Protein AF-A0A9P0ZCB4-F1 (afdb_monomer_lite)

Sequence (103 aa):
MYPHNWIQVRGAGADIFFRDPYVLDVNLSLEISSPSSSKYQSVEDLGPPQEAAKKALRQYLTEFMSTRLGVRRESSILSSSSRVADDGRLYYQVEVNIKSYAN

pLDDT: mean 89.81, std 7.29, range [65.0, 97.81]

Organism: Cuscuta europaea (NCBI:txid41803)

Structure (mmCIF, N/CA/C/O backbone):
data_AF-A0A9P0ZCB4-F1
#
_entry.id   AF-A0A9P0ZCB4-F1
#
loop_
_atom_site.group_PDB
_atom_site.id
_atom_site.type_symbol
_atom_site.label_atom_id
_atom_site.label_alt_id
_atom_site.label_comp_id
_atom_site.label_asym_id
_atom_site.label_entity_id
_atom_site.label_seq_id
_atom_site.pdbx_PDB_ins_code
_atom_site.Cartn_x
_atom_site.Cartn_y
_atom_site.Cartn_z
_atom_site.occupancy
_atom_site.B_iso_or_equiv
_atom_site.auth_seq_id
_atom_site.auth_comp_id
_atom_site.auth_asym_id
_atom_site.auth_atom_id
_atom_site.pdbx_PDB_model_num
ATOM 1 N N . MET A 1 1 ? 0.736 -15.120 0.760 1.00 79.12 1 MET A N 1
ATOM 2 C CA . MET A 1 1 ? 1.233 -15.808 -0.453 1.00 79.12 1 MET A CA 1
ATOM 3 C C . MET A 1 1 ? 1.972 -14.774 -1.290 1.00 79.12 1 MET A C 1
ATOM 5 O O . MET A 1 1 ? 1.478 -13.658 -1.364 1.00 79.12 1 MET A O 1
ATOM 9 N N . TYR A 1 2 ? 3.139 -15.099 -1.845 1.00 86.06 2 TYR A N 1
ATOM 10 C CA . TYR A 1 2 ? 3.887 -14.232 -2.768 1.00 86.06 2 TYR A CA 1
ATOM 11 C C . TYR A 1 2 ? 4.177 -15.008 -4.067 1.00 86.06 2 TYR A C 1
ATOM 13 O O . TYR A 1 2 ? 4.110 -16.243 -4.040 1.00 86.06 2 TYR A O 1
ATOM 21 N N . PRO A 1 3 ? 4.447 -14.338 -5.202 1.00 91.50 3 PRO A N 1
ATOM 22 C CA . PRO A 1 3 ? 4.720 -15.027 -6.464 1.00 91.50 3 PRO A CA 1
ATOM 23 C C . PRO A 1 3 ? 5.947 -15.945 -6.368 1.00 91.50 3 PRO A C 1
ATOM 25 O O . PRO A 1 3 ? 6.992 -15.545 -5.864 1.00 91.50 3 PRO A O 1
ATOM 28 N N . HIS A 1 4 ? 5.829 -17.186 -6.849 1.00 87.81 4 HIS A N 1
ATOM 29 C CA . HIS A 1 4 ? 6.827 -18.241 -6.608 1.00 87.81 4 HIS A CA 1
ATOM 30 C C . HIS A 1 4 ? 8.218 -17.935 -7.190 1.00 87.81 4 HIS A C 1
ATOM 32 O O . HIS A 1 4 ? 9.225 -18.398 -6.666 1.00 87.81 4 HIS A O 1
ATOM 38 N N . ASN A 1 5 ? 8.279 -17.153 -8.267 1.00 92.44 5 ASN A N 1
ATOM 39 C CA . ASN A 1 5 ? 9.519 -16.773 -8.939 1.00 92.44 5 ASN A CA 1
ATOM 40 C C . ASN A 1 5 ? 10.224 -15.565 -8.296 1.00 92.44 5 ASN A C 1
ATOM 42 O O . ASN A 1 5 ? 11.275 -15.157 -8.788 1.00 92.44 5 ASN A O 1
ATOM 46 N N . TRP A 1 6 ? 9.654 -14.957 -7.250 1.00 95.00 6 TRP A N 1
ATOM 47 C CA . TRP A 1 6 ? 10.245 -13.783 -6.613 1.00 95.00 6 TRP A CA 1
ATOM 48 C C . TRP A 1 6 ? 11.357 -14.158 -5.645 1.00 95.00 6 TRP A C 1
ATOM 50 O O . TRP A 1 6 ? 11.281 -15.145 -4.914 1.00 95.00 6 TRP A O 1
ATOM 60 N N . ILE A 1 7 ? 12.389 -13.318 -5.616 1.00 93.75 7 ILE A N 1
ATOM 61 C CA . ILE A 1 7 ? 13.546 -13.496 -4.743 1.00 93.75 7 ILE A CA 1
ATOM 62 C C . ILE A 1 7 ? 13.391 -12.649 -3.483 1.00 93.75 7 ILE A C 1
ATOM 64 O O . ILE A 1 7 ? 13.009 -11.480 -3.556 1.00 93.75 7 ILE A O 1
ATOM 68 N N . GLN A 1 8 ? 13.719 -13.225 -2.325 1.00 93.62 8 GLN A N 1
ATOM 69 C CA . GLN A 1 8 ? 13.830 -12.459 -1.087 1.00 93.62 8 GLN A CA 1
ATOM 70 C C . GLN A 1 8 ? 15.159 -11.699 -1.083 1.00 93.62 8 GLN A C 1
ATOM 72 O O . GLN A 1 8 ? 16.223 -12.312 -1.192 1.00 93.62 8 GLN A O 1
ATOM 77 N N . VAL A 1 9 ? 15.117 -10.379 -0.922 1.00 91.56 9 VAL A N 1
ATOM 78 C CA . VAL A 1 9 ? 16.329 -9.555 -0.803 1.00 91.56 9 VAL A CA 1
ATOM 79 C C . VAL A 1 9 ? 16.557 -9.223 0.666 1.00 91.56 9 VAL A C 1
ATOM 81 O O . VAL A 1 9 ? 15.641 -8.808 1.369 1.00 91.56 9 VAL A O 1
ATOM 84 N N . ARG A 1 10 ? 17.793 -9.400 1.139 1.00 88.62 10 ARG A N 1
ATOM 85 C CA . ARG A 1 10 ? 18.210 -9.012 2.494 1.00 88.62 10 ARG A CA 1
ATOM 86 C C . ARG A 1 10 ? 18.929 -7.663 2.454 1.00 88.62 10 ARG A C 1
ATOM 88 O O . ARG A 1 10 ? 19.633 -7.379 1.491 1.00 88.62 10 ARG A O 1
ATOM 95 N N . GLY A 1 11 ? 18.772 -6.857 3.506 1.00 81.44 11 GLY A N 1
ATOM 96 C CA . GLY A 1 11 ? 19.440 -5.552 3.635 1.00 81.44 11 GLY A CA 1
ATOM 97 C C . GLY A 1 11 ? 18.720 -4.376 2.964 1.00 81.44 11 GLY A C 1
ATOM 98 O O . GLY A 1 11 ? 19.318 -3.318 2.815 1.00 81.44 11 GLY A O 1
ATOM 99 N N . ALA A 1 12 ? 17.451 -4.538 2.572 1.00 75.00 12 ALA A N 1
ATOM 100 C CA . ALA A 1 12 ? 16.651 -3.498 1.916 1.00 75.00 12 ALA A CA 1
ATOM 101 C C . ALA A 1 12 ? 15.982 -2.498 2.888 1.00 75.00 12 ALA A C 1
ATOM 103 O O . ALA A 1 12 ? 15.176 -1.683 2.459 1.00 75.00 12 ALA A O 1
ATOM 104 N N . GLY A 1 13 ? 16.278 -2.568 4.190 1.00 78.62 13 GLY A N 1
ATOM 105 C CA . GLY A 1 13 ? 15.673 -1.709 5.217 1.00 78.62 13 GLY A CA 1
ATOM 106 C C . GLY A 1 13 ? 14.299 -2.171 5.715 1.00 78.62 13 GLY A C 1
ATOM 107 O O . GLY A 1 13 ? 13.996 -1.916 6.872 1.00 78.62 13 GLY A O 1
ATOM 108 N N . ALA A 1 14 ? 13.542 -2.908 4.896 1.00 85.19 14 ALA A N 1
ATOM 109 C CA . ALA A 1 14 ? 12.282 -3.547 5.281 1.00 85.19 14 ALA A CA 1
ATOM 110 C C . ALA A 1 14 ? 12.493 -4.839 6.088 1.00 85.19 14 ALA A C 1
ATOM 112 O O . ALA A 1 14 ? 13.472 -5.563 5.857 1.00 85.19 14 ALA A O 1
ATOM 113 N N . ASP A 1 15 ? 11.531 -5.195 6.945 1.00 89.75 15 ASP A N 1
ATOM 114 C CA . ASP A 1 15 ? 11.533 -6.479 7.666 1.00 89.75 15 ASP A CA 1
ATOM 115 C C . ASP A 1 15 ? 11.457 -7.673 6.703 1.00 89.75 15 ASP A C 1
ATOM 117 O O . ASP A 1 15 ? 12.163 -8.674 6.867 1.00 89.75 15 ASP A O 1
ATOM 121 N N . ILE A 1 16 ? 10.621 -7.568 5.663 1.00 92.88 16 ILE A N 1
ATOM 122 C CA . ILE A 1 16 ? 10.552 -8.543 4.569 1.00 92.88 16 ILE A CA 1
ATOM 123 C C . ILE A 1 16 ? 10.473 -7.804 3.236 1.00 92.88 16 ILE A C 1
ATOM 125 O O . ILE A 1 16 ? 9.623 -6.941 3.050 1.00 92.88 16 ILE A O 1
ATOM 129 N N . PHE A 1 17 ? 11.316 -8.193 2.279 1.00 94.31 17 PHE A N 1
ATOM 130 C CA . PHE A 1 17 ? 11.303 -7.641 0.928 1.00 94.31 17 PHE A CA 1
ATOM 131 C C . PHE A 1 17 ? 11.462 -8.744 -0.121 1.00 94.31 17 PHE A C 1
ATOM 133 O O . PHE A 1 17 ? 12.440 -9.500 -0.104 1.00 94.31 17 PHE A O 1
ATOM 140 N N . PHE A 1 18 ? 10.520 -8.807 -1.057 1.00 95.06 18 PHE A N 1
ATOM 141 C CA . PHE A 1 18 ? 10.569 -9.658 -2.240 1.00 95.06 18 PHE A CA 1
ATOM 142 C C . PHE A 1 18 ? 10.489 -8.809 -3.504 1.00 95.06 18 PHE A C 1
ATOM 144 O O . PHE A 1 18 ? 9.795 -7.796 -3.526 1.00 95.06 18 PHE A O 1
ATOM 151 N N . ARG A 1 19 ? 11.146 -9.240 -4.580 1.00 94.94 19 ARG A N 1
ATOM 152 C CA . ARG A 1 19 ? 11.015 -8.595 -5.892 1.00 94.94 19 ARG A CA 1
ATOM 153 C C . ARG A 1 19 ? 11.052 -9.589 -7.034 1.00 94.94 19 ARG A C 1
ATOM 155 O O . ARG A 1 19 ? 11.632 -10.673 -6.904 1.00 94.94 19 ARG A O 1
ATOM 162 N N . ASP A 1 20 ? 10.489 -9.175 -8.158 1.00 95.94 20 ASP A N 1
ATOM 163 C CA . ASP A 1 20 ? 10.656 -9.880 -9.416 1.00 95.94 20 ASP A CA 1
ATOM 164 C C . ASP A 1 20 ? 12.140 -9.849 -9.856 1.00 95.94 20 ASP A C 1
ATOM 166 O O . ASP A 1 20 ? 12.807 -8.816 -9.718 1.00 95.94 20 ASP A O 1
ATOM 170 N N . PRO A 1 21 ? 12.703 -10.971 -10.344 1.00 94.31 21 PRO A N 1
ATOM 171 C CA . PRO A 1 21 ? 14.104 -11.023 -10.759 1.00 94.31 21 PRO A CA 1
ATOM 172 C C . PRO A 1 21 ? 14.387 -10.285 -12.078 1.00 94.31 21 PRO A C 1
ATOM 174 O O . PRO A 1 21 ? 15.550 -9.989 -12.351 1.00 94.31 21 PRO A O 1
ATOM 177 N N . TYR A 1 22 ? 13.364 -9.985 -12.884 1.00 94.50 22 TYR A N 1
ATOM 178 C CA . TYR A 1 22 ? 13.496 -9.329 -14.186 1.00 94.50 22 TYR A CA 1
ATOM 179 C C . TYR A 1 22 ? 12.997 -7.882 -14.166 1.00 94.50 22 TYR A C 1
ATOM 181 O O . TYR A 1 22 ? 13.643 -7.010 -14.747 1.00 94.50 22 TYR A O 1
ATOM 189 N N . VAL A 1 23 ? 11.879 -7.605 -13.490 1.00 94.62 23 VAL A N 1
ATOM 190 C CA . VAL A 1 23 ? 11.295 -6.256 -13.397 1.00 94.62 23 VAL A CA 1
ATOM 191 C C . VAL A 1 23 ? 11.463 -5.712 -11.981 1.00 94.62 23 VAL A C 1
ATOM 193 O O . VAL A 1 23 ? 10.604 -5.890 -11.126 1.00 94.62 23 VAL A O 1
ATOM 196 N N . LEU A 1 24 ? 12.578 -5.022 -11.730 1.00 87.75 24 LEU A N 1
ATOM 197 C CA . LEU A 1 24 ? 12.976 -4.602 -10.376 1.00 87.75 24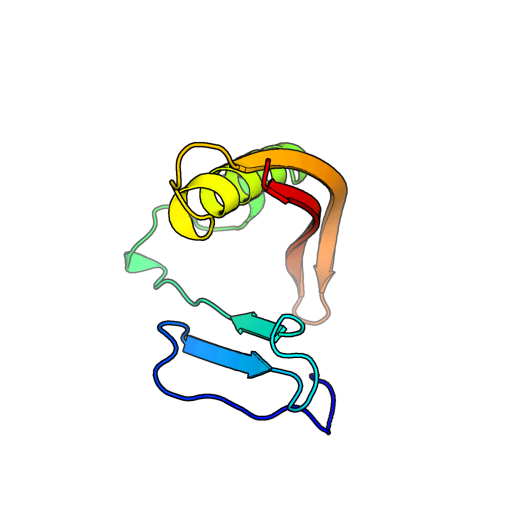 LEU A CA 1
ATOM 198 C C . LEU A 1 24 ? 11.974 -3.665 -9.677 1.00 87.75 24 LEU A C 1
ATOM 200 O O . LEU A 1 24 ? 11.904 -3.658 -8.447 1.00 87.75 24 LEU A O 1
ATOM 204 N N . ASP A 1 25 ? 11.190 -2.909 -10.449 1.00 88.81 25 ASP A N 1
ATOM 205 C CA . ASP A 1 25 ? 10.147 -2.013 -9.933 1.00 88.81 25 ASP A CA 1
ATOM 206 C C . ASP A 1 25 ? 8.902 -2.768 -9.437 1.00 88.81 25 ASP A C 1
ATOM 208 O O . ASP A 1 25 ? 8.066 -2.197 -8.740 1.00 88.81 25 ASP A O 1
ATOM 212 N N . VAL A 1 26 ? 8.781 -4.059 -9.758 1.00 94.31 26 VAL A N 1
ATOM 213 C CA . VAL A 1 26 ? 7.717 -4.932 -9.262 1.00 94.31 26 VAL A CA 1
ATOM 214 C C . VAL A 1 26 ? 8.232 -5.671 -8.028 1.00 94.31 26 VAL A C 1
ATOM 216 O O . VAL A 1 26 ? 9.066 -6.577 -8.105 1.00 94.31 26 VAL A O 1
ATOM 219 N N . ASN A 1 27 ? 7.742 -5.259 -6.864 1.00 93.81 27 ASN A N 1
ATOM 220 C CA . ASN A 1 27 ? 8.193 -5.761 -5.574 1.00 93.81 27 ASN A CA 1
ATOM 221 C C . ASN A 1 27 ? 7.074 -5.752 -4.522 1.00 93.81 27 ASN A C 1
ATOM 223 O O . ASN A 1 27 ? 5.964 -5.279 -4.766 1.00 93.81 27 ASN A O 1
ATOM 227 N N . LEU A 1 28 ? 7.371 -6.342 -3.366 1.00 93.75 28 LEU A N 1
ATOM 228 C CA . LEU A 1 28 ? 6.524 -6.378 -2.181 1.00 93.75 28 LEU A CA 1
ATOM 229 C C . LEU A 1 28 ? 7.413 -6.212 -0.953 1.00 93.75 28 LEU A C 1
ATOM 231 O O . LEU A 1 28 ? 8.325 -7.011 -0.728 1.00 93.75 28 LEU A O 1
ATOM 235 N N . SER A 1 29 ? 7.102 -5.206 -0.144 1.00 91.50 29 SER A N 1
ATOM 236 C CA . SER A 1 29 ? 7.699 -4.987 1.167 1.00 91.50 29 SER A CA 1
ATOM 237 C C . SER A 1 29 ? 6.669 -5.195 2.278 1.00 91.50 29 SER A C 1
ATOM 239 O O . SER A 1 29 ? 5.472 -4.955 2.102 1.00 91.50 29 SER A O 1
ATOM 241 N N . LEU A 1 30 ? 7.142 -5.659 3.431 1.00 92.12 30 LEU A N 1
ATOM 242 C CA . LEU A 1 30 ? 6.416 -5.663 4.693 1.00 92.12 30 LEU A CA 1
ATOM 243 C C . LEU A 1 30 ? 7.255 -4.912 5.721 1.00 92.12 30 LEU A C 1
ATOM 245 O O . LEU A 1 30 ? 8.411 -5.267 5.945 1.00 92.12 30 LEU A O 1
ATOM 249 N N . GLU A 1 31 ? 6.624 -3.928 6.351 1.00 89.25 31 GLU A N 1
ATOM 250 C CA . GLU A 1 31 ? 7.179 -3.139 7.447 1.00 89.25 31 GLU A CA 1
ATOM 251 C C . GLU A 1 31 ? 6.405 -3.458 8.729 1.00 89.25 31 GLU A C 1
ATOM 253 O O . GLU A 1 31 ? 5.168 -3.437 8.741 1.00 89.25 31 GLU A O 1
ATOM 258 N N . ILE A 1 32 ? 7.119 -3.759 9.809 1.00 89.12 32 ILE A N 1
ATOM 259 C CA . ILE A 1 32 ? 6.570 -4.146 11.105 1.00 89.12 32 ILE A CA 1
ATOM 260 C C . ILE A 1 32 ? 7.077 -3.163 12.157 1.00 89.12 32 ILE A C 1
ATOM 262 O O . ILE A 1 32 ? 8.207 -3.219 12.631 1.00 89.12 32 ILE A O 1
ATOM 266 N N . SER A 1 33 ? 6.195 -2.274 12.603 1.00 83.94 33 SER A N 1
ATOM 267 C CA . SER A 1 33 ? 6.477 -1.418 13.754 1.00 83.94 33 SER A CA 1
ATOM 268 C C . SER A 1 33 ? 6.089 -2.110 15.060 1.00 83.94 33 SER A C 1
ATOM 270 O O . SER A 1 33 ? 5.009 -2.698 15.160 1.00 83.94 33 SER A O 1
ATOM 272 N N . SER A 1 34 ? 6.913 -1.966 16.100 1.00 83.12 34 SER A N 1
ATOM 273 C CA . SER A 1 34 ? 6.546 -2.427 17.442 1.00 83.12 34 SER A CA 1
ATOM 274 C C . SER A 1 34 ? 5.307 -1.676 17.956 1.00 83.12 34 SER A C 1
ATOM 276 O O . SER A 1 34 ? 5.276 -0.445 17.867 1.00 83.12 34 SER A O 1
ATOM 278 N N . PRO A 1 35 ? 4.336 -2.344 18.603 1.00 74.94 35 PRO A N 1
ATOM 279 C CA . PRO A 1 35 ? 3.240 -1.662 19.290 1.00 74.94 35 PRO A CA 1
ATOM 280 C C . PRO A 1 35 ? 3.727 -0.620 20.306 1.00 74.94 35 PRO A C 1
ATOM 282 O O . PRO A 1 35 ? 3.122 0.435 20.432 1.00 74.94 35 PRO A O 1
ATOM 285 N N . SER A 1 36 ? 4.871 -0.856 20.963 1.00 77.44 36 SER A N 1
ATOM 286 C CA . SER A 1 36 ? 5.473 0.103 21.904 1.00 77.44 36 SER A CA 1
ATOM 287 C C . SER A 1 36 ? 6.036 1.367 21.245 1.00 77.44 36 SER A C 1
ATOM 289 O O . SER A 1 36 ? 6.337 2.335 21.940 1.00 77.44 36 SER A O 1
ATOM 291 N N . SER A 1 37 ? 6.184 1.369 19.917 1.00 76.12 37 SER A N 1
ATOM 292 C CA . SER A 1 37 ? 6.654 2.518 19.134 1.00 76.12 37 SER A CA 1
ATOM 293 C C . SER A 1 37 ? 5.517 3.395 18.600 1.00 76.12 37 SER A C 1
ATOM 295 O O . SER A 1 37 ? 5.776 4.434 17.997 1.00 76.12 37 SER A O 1
ATOM 297 N N . SER A 1 38 ? 4.258 3.017 18.846 1.00 78.50 38 SER A N 1
ATOM 298 C CA . SER A 1 38 ? 3.085 3.783 18.427 1.00 78.50 38 SER A CA 1
ATOM 299 C C . SER A 1 38 ? 2.081 3.946 19.572 1.00 78.50 38 SER A C 1
ATOM 301 O O . SER A 1 38 ? 2.151 3.262 20.588 1.00 7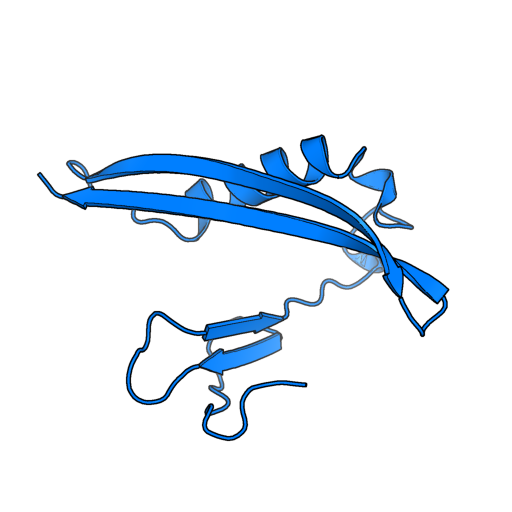8.50 38 SER A O 1
ATOM 303 N N . LYS A 1 39 ? 1.135 4.875 19.414 1.00 83.88 39 LYS A N 1
ATOM 304 C CA . LYS A 1 39 ? -0.008 5.031 20.332 1.00 83.88 39 LYS A CA 1
ATOM 305 C C . LYS A 1 39 ? -1.277 4.350 19.807 1.00 83.88 39 LYS A C 1
ATOM 307 O O . LYS A 1 39 ? -2.333 4.513 20.408 1.00 83.88 39 LYS A O 1
ATOM 312 N N . TYR A 1 40 ? -1.174 3.645 18.681 1.00 88.31 40 TYR A N 1
ATOM 313 C CA . TYR A 1 40 ? -2.305 3.036 17.994 1.00 88.31 40 TYR A CA 1
ATOM 314 C C . TYR A 1 40 ? -2.586 1.644 18.566 1.00 88.31 40 TYR A C 1
ATOM 316 O O . TYR A 1 40 ? -1.670 0.848 18.774 1.00 88.31 40 TYR A O 1
ATOM 324 N N . GLN A 1 41 ? -3.856 1.363 18.827 1.00 88.00 41 GLN A N 1
ATOM 325 C CA . GLN A 1 41 ? -4.372 0.075 19.282 1.00 88.00 41 GLN A CA 1
ATOM 326 C C . GLN A 1 41 ? -4.988 -0.719 18.128 1.00 88.00 41 GLN A C 1
ATOM 328 O O . GLN A 1 41 ? -4.919 -1.949 18.125 1.00 88.00 41 GLN A O 1
ATOM 333 N N . SER A 1 42 ? -5.559 -0.036 17.134 1.00 90.50 42 SER A N 1
ATOM 334 C CA . SER A 1 42 ? -6.090 -0.658 15.922 1.00 90.50 42 SER A CA 1
ATOM 335 C C . SER A 1 42 ? -5.839 0.206 14.684 1.00 90.50 42 SER A C 1
ATOM 337 O O . SER A 1 42 ? -5.416 1.359 14.765 1.00 90.50 42 SER A O 1
ATOM 339 N N . VAL A 1 43 ? -6.109 -0.357 13.502 1.00 92.81 43 VAL A N 1
ATOM 340 C CA . VAL A 1 43 ? -6.025 0.389 12.236 1.00 92.81 43 VAL A CA 1
ATOM 341 C C . VAL A 1 43 ? -7.045 1.536 12.170 1.00 92.81 43 VAL A C 1
ATOM 343 O O . VAL A 1 43 ? -6.846 2.499 11.433 1.00 92.81 43 VAL A O 1
ATOM 346 N N . GLU A 1 44 ? -8.113 1.471 12.968 1.00 94.31 44 GLU A N 1
ATOM 347 C CA . GLU A 1 44 ? -9.170 2.487 13.008 1.00 94.31 44 GLU A CA 1
ATOM 348 C C . GLU A 1 44 ? -8.682 3.799 13.621 1.00 94.31 44 GLU A C 1
ATOM 350 O O . GLU A 1 44 ? -9.181 4.866 13.261 1.00 94.31 44 GLU A O 1
ATOM 355 N N . ASP A 1 45 ? -7.638 3.752 14.454 1.00 93.19 45 ASP A N 1
ATOM 356 C CA . ASP A 1 45 ? -7.015 4.951 15.022 1.00 93.19 45 ASP A CA 1
ATOM 357 C C . ASP A 1 45 ? -6.348 5.835 13.951 1.00 93.19 45 ASP A C 1
ATOM 359 O O . ASP A 1 45 ? -6.050 7.010 14.184 1.00 93.19 45 ASP A O 1
ATOM 363 N N . LEU A 1 46 ? -6.140 5.306 12.739 1.00 92.56 46 LEU A N 1
ATOM 364 C CA . LEU A 1 46 ? -5.673 6.082 11.588 1.00 92.56 46 LEU A CA 1
ATOM 365 C C . LEU A 1 46 ? -6.780 6.964 10.979 1.00 92.56 46 LEU A C 1
ATOM 367 O O . LEU A 1 46 ? -6.471 7.857 10.173 1.00 92.56 46 LEU A O 1
ATOM 371 N N . GLY A 1 47 ? -8.034 6.764 11.398 1.00 95.62 47 GLY A N 1
ATOM 372 C CA . GLY A 1 47 ? -9.253 7.323 10.816 1.00 95.62 47 GLY A CA 1
ATOM 373 C C . GLY A 1 47 ? -9.890 6.367 9.799 1.00 95.62 47 GLY A C 1
ATOM 374 O O . GLY A 1 47 ? -9.489 5.211 9.710 1.00 95.62 47 GLY A O 1
ATOM 375 N N . PRO A 1 48 ? -10.875 6.818 9.003 1.00 96.69 48 PRO A N 1
ATOM 376 C CA . PRO A 1 48 ? -11.436 6.025 7.908 1.00 96.69 48 PRO A CA 1
ATOM 377 C C . PRO A 1 48 ? -10.377 5.642 6.853 1.00 96.69 48 PRO A C 1
ATOM 379 O O . PRO A 1 48 ? -9.398 6.383 6.688 1.00 96.69 48 PRO A O 1
ATOM 382 N N . PRO A 1 49 ? -10.581 4.562 6.069 1.00 97.06 49 PRO A N 1
ATOM 383 C CA . PRO A 1 49 ? -9.636 4.115 5.039 1.00 97.06 49 PRO A CA 1
ATOM 384 C C . PRO A 1 49 ? -9.188 5.221 4.077 1.00 97.06 49 PRO A C 1
ATOM 386 O O . PRO A 1 49 ? -8.021 5.278 3.702 1.00 97.06 49 PRO A O 1
ATOM 389 N N . GLN A 1 50 ? -10.088 6.138 3.718 1.00 96.69 50 GLN A N 1
ATOM 390 C CA . GLN A 1 50 ? -9.813 7.267 2.826 1.00 96.69 50 GLN A CA 1
ATOM 391 C C . GLN A 1 50 ? -8.787 8.241 3.422 1.00 96.69 50 GLN A C 1
ATOM 393 O O . GLN A 1 50 ? -7.910 8.733 2.713 1.00 96.69 50 GLN A O 1
ATOM 398 N N . GLU A 1 51 ? -8.872 8.524 4.723 1.00 96.50 51 GLU A N 1
ATOM 399 C CA . GLU A 1 51 ? -7.936 9.428 5.400 1.00 96.50 51 GLU A CA 1
ATOM 400 C C . GLU A 1 51 ? -6.593 8.744 5.660 1.00 96.50 51 GLU A C 1
ATOM 402 O O . GLU A 1 51 ? -5.538 9.349 5.447 1.00 96.50 51 GLU A O 1
ATOM 407 N N . ALA A 1 52 ? -6.614 7.463 6.035 1.00 95.56 52 ALA A N 1
ATOM 408 C CA . ALA A 1 52 ? -5.406 6.650 6.144 1.00 95.56 52 ALA A CA 1
ATOM 409 C C . ALA A 1 52 ? -4.664 6.565 4.795 1.00 95.56 52 ALA A C 1
ATOM 411 O O . ALA A 1 52 ? -3.453 6.776 4.746 1.00 95.56 52 ALA A O 1
ATOM 412 N N . ALA A 1 53 ? -5.392 6.368 3.691 1.00 96.56 53 ALA A N 1
ATOM 413 C CA . ALA A 1 53 ? -4.846 6.344 2.335 1.00 96.56 53 ALA A CA 1
ATOM 414 C C . ALA A 1 53 ? -4.151 7.657 1.951 1.00 96.56 53 ALA A C 1
ATOM 416 O O . ALA A 1 53 ? -3.042 7.636 1.418 1.00 96.56 53 ALA A O 1
ATOM 417 N N . LYS A 1 54 ? -4.761 8.812 2.255 1.00 96.44 54 LYS A N 1
ATOM 418 C CA . LYS A 1 54 ? -4.151 10.131 2.0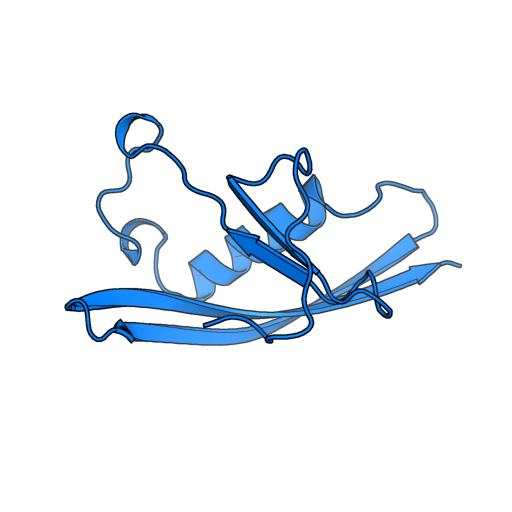02 1.00 96.44 54 LYS A CA 1
ATOM 419 C C . LYS A 1 54 ? -2.848 10.313 2.777 1.00 96.44 54 LYS A C 1
ATOM 421 O O . LYS A 1 54 ? -1.875 10.820 2.219 1.00 96.44 54 LYS A O 1
ATOM 426 N N . LYS A 1 55 ? -2.820 9.900 4.049 1.00 93.81 55 LYS A N 1
ATOM 427 C CA . LYS A 1 55 ? -1.613 9.955 4.889 1.00 93.81 55 LYS A CA 1
ATOM 428 C C . LYS A 1 55 ? -0.513 9.050 4.329 1.00 93.81 55 LYS A C 1
ATOM 430 O O . LYS A 1 55 ? 0.601 9.529 4.132 1.00 93.81 55 LYS A O 1
ATOM 435 N N . ALA A 1 56 ? -0.844 7.801 4.002 1.00 91.31 56 ALA A N 1
ATOM 436 C CA . ALA A 1 56 ? 0.091 6.835 3.427 1.00 91.31 56 ALA A CA 1
ATOM 437 C C . ALA A 1 56 ? 0.664 7.320 2.087 1.00 91.31 56 ALA A C 1
ATOM 439 O O . ALA A 1 56 ? 1.877 7.307 1.892 1.00 91.31 56 ALA A O 1
ATOM 440 N N . LEU A 1 57 ? -0.181 7.840 1.190 1.00 93.81 57 LEU A N 1
ATOM 441 C CA . LEU A 1 57 ? 0.267 8.397 -0.086 1.00 93.81 57 LEU A CA 1
ATOM 442 C C . LEU A 1 57 ? 1.210 9.591 0.116 1.00 93.81 57 LEU A C 1
ATOM 444 O O . LEU A 1 57 ? 2.243 9.687 -0.543 1.00 93.81 57 LEU A O 1
ATOM 448 N N . ARG A 1 58 ? 0.886 10.497 1.045 1.00 91.75 58 ARG A N 1
ATOM 449 C CA . ARG A 1 58 ? 1.739 11.651 1.356 1.00 91.75 58 ARG A CA 1
ATOM 450 C C . ARG A 1 58 ? 3.104 11.224 1.893 1.00 91.75 58 ARG A C 1
ATOM 452 O O . ARG A 1 58 ? 4.112 11.792 1.474 1.00 91.75 58 ARG A O 1
ATOM 459 N N . GLN A 1 59 ? 3.131 10.246 2.796 1.00 88.38 59 GLN A N 1
ATOM 460 C CA . GLN A 1 59 ? 4.373 9.675 3.309 1.00 88.38 59 GLN A CA 1
ATOM 461 C C . GLN A 1 59 ? 5.183 9.049 2.173 1.00 88.38 59 GLN A C 1
ATOM 463 O O . GLN A 1 59 ? 6.351 9.390 2.005 1.00 88.38 59 GLN A O 1
ATOM 468 N N . TYR A 1 60 ? 4.538 8.247 1.320 1.00 87.69 60 TYR A N 1
ATOM 469 C CA . TYR A 1 60 ? 5.200 7.609 0.187 1.00 87.69 60 TYR A CA 1
ATOM 470 C C . TYR A 1 60 ? 5.894 8.629 -0.729 1.00 87.69 60 TYR A C 1
ATOM 472 O O . TYR A 1 60 ? 7.071 8.497 -1.062 1.00 87.69 60 TYR A O 1
ATOM 480 N N . LEU A 1 61 ? 5.174 9.697 -1.087 1.00 86.31 61 LEU A N 1
ATOM 481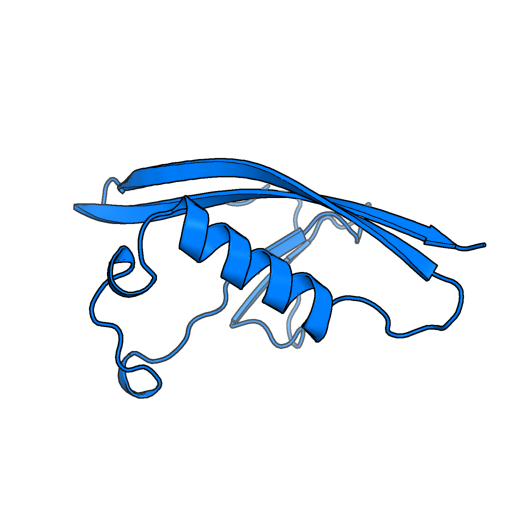 C CA . LEU A 1 61 ? 5.695 10.781 -1.921 1.00 86.31 61 LEU A CA 1
ATOM 482 C C . LEU A 1 61 ? 6.826 11.581 -1.258 1.00 86.31 61 LEU A C 1
ATOM 484 O O . LEU A 1 61 ? 7.588 12.229 -1.971 1.00 86.31 61 LEU A O 1
ATOM 488 N N . THR A 1 62 ? 6.922 11.565 0.072 1.00 84.12 62 THR A N 1
ATOM 489 C CA . THR A 1 62 ? 7.947 12.298 0.830 1.00 84.12 62 THR A CA 1
ATOM 490 C C . THR A 1 62 ? 9.206 11.459 1.043 1.00 84.12 62 THR A C 1
ATOM 492 O O . THR A 1 62 ? 10.308 11.979 0.911 1.00 84.12 62 THR A O 1
ATOM 495 N N . GLU A 1 63 ? 9.051 10.174 1.366 1.00 80.25 63 GLU A N 1
ATOM 496 C CA . GLU A 1 63 ? 10.153 9.314 1.819 1.00 80.25 63 GLU A CA 1
ATOM 497 C C . GLU A 1 63 ? 10.797 8.510 0.687 1.00 80.25 63 GLU A C 1
ATOM 499 O O . GLU A 1 63 ? 12.012 8.325 0.680 1.00 80.25 63 GLU A O 1
ATOM 504 N N . PHE A 1 64 ? 10.013 8.062 -0.295 1.00 73.19 64 PHE A N 1
ATOM 505 C CA . PHE A 1 64 ? 10.490 7.101 -1.298 1.00 73.19 64 PHE A CA 1
ATOM 506 C C . PHE A 1 64 ? 10.687 7.711 -2.687 1.00 73.19 64 PHE A C 1
ATOM 508 O O . PHE A 1 64 ? 11.214 7.059 -3.588 1.00 73.19 64 PHE A O 1
ATOM 515 N N . MET A 1 65 ? 10.295 8.971 -2.885 1.00 76.25 65 MET A N 1
ATOM 516 C CA . MET A 1 65 ? 10.375 9.630 -4.186 1.00 76.25 65 MET A CA 1
ATOM 517 C C . MET A 1 65 ? 11.519 10.644 -4.244 1.00 76.25 65 MET A C 1
ATOM 519 O O . MET A 1 65 ? 11.733 11.441 -3.338 1.00 76.25 65 MET A O 1
ATOM 523 N N . SER A 1 66 ? 12.243 1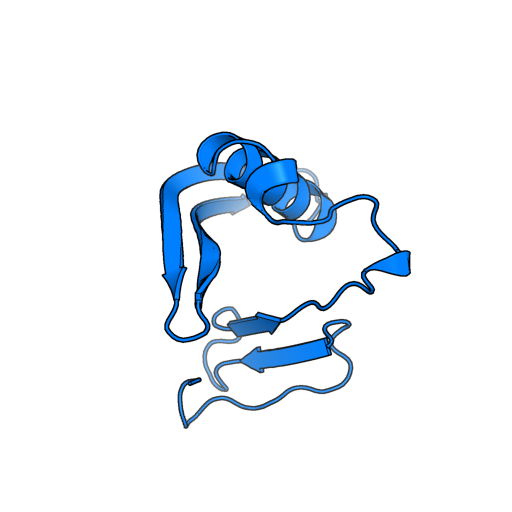0.648 -5.366 1.00 69.12 66 SER A N 1
ATOM 524 C CA . SER A 1 66 ? 13.391 11.539 -5.579 1.00 69.12 66 SER A CA 1
ATOM 525 C C . SER A 1 66 ? 13.042 13.030 -5.426 1.00 69.12 66 SER A C 1
ATOM 527 O O . SER A 1 66 ? 12.137 13.543 -6.079 1.00 69.12 66 SER A O 1
ATOM 529 N N . THR A 1 67 ? 13.840 13.780 -4.673 1.00 73.38 67 THR A N 1
ATOM 530 C CA . THR A 1 67 ? 13.721 15.246 -4.550 1.00 73.38 67 THR A CA 1
ATOM 531 C C . THR A 1 67 ? 14.357 16.012 -5.719 1.00 73.38 67 THR A C 1
ATOM 533 O O . THR A 1 67 ? 14.478 17.236 -5.670 1.00 73.38 67 THR A O 1
ATOM 536 N N . ARG A 1 68 ? 14.774 15.314 -6.787 1.00 78.50 68 ARG A N 1
ATOM 537 C CA . ARG A 1 68 ? 15.457 15.912 -7.941 1.00 78.50 68 ARG A CA 1
ATOM 538 C C . ARG A 1 68 ? 14.594 16.992 -8.606 1.00 78.50 68 ARG A C 1
ATOM 540 O O . ARG A 1 68 ? 13.467 16.730 -9.029 1.00 78.50 68 ARG A O 1
ATOM 547 N N . LEU A 1 69 ? 15.170 18.188 -8.747 1.00 78.19 69 LEU A N 1
ATOM 548 C CA . LEU A 1 69 ? 14.590 19.302 -9.501 1.00 78.19 69 LEU A CA 1
ATOM 549 C C . LEU A 1 69 ? 14.309 18.880 -10.954 1.00 78.19 69 LEU A C 1
ATOM 551 O O . LEU A 1 69 ? 15.152 18.250 -11.589 1.00 78.19 69 LEU A O 1
ATOM 555 N N . GLY A 1 70 ? 13.126 19.231 -11.466 1.00 81.19 70 GLY A N 1
ATOM 556 C CA . GLY A 1 70 ? 12.693 18.913 -12.834 1.00 81.19 70 GLY A CA 1
ATOM 557 C C . GLY A 1 70 ? 11.838 17.648 -12.982 1.00 81.19 70 GLY A C 1
ATOM 558 O O . GLY A 1 70 ? 11.396 17.357 -14.089 1.00 81.19 70 GLY A O 1
ATOM 559 N N . VAL A 1 71 ? 11.558 16.915 -11.896 1.00 85.00 71 VAL A N 1
ATOM 560 C CA . VAL A 1 71 ? 10.637 15.765 -11.932 1.00 85.00 71 VAL A CA 1
ATOM 561 C C . VAL A 1 71 ? 9.234 16.183 -11.486 1.00 85.00 71 VAL A C 1
ATOM 563 O O . VAL A 1 71 ? 9.016 16.499 -10.314 1.00 85.00 71 VAL A O 1
ATOM 566 N N . ARG A 1 72 ? 8.263 16.150 -12.407 1.00 85.94 72 ARG A N 1
ATOM 567 C CA . ARG A 1 72 ? 6.835 16.366 -12.114 1.00 85.94 72 ARG A CA 1
ATOM 568 C C . ARG A 1 72 ? 6.188 15.051 -11.691 1.00 85.94 72 ARG A C 1
ATOM 570 O O . ARG A 1 72 ? 6.477 14.008 -12.274 1.00 85.94 72 ARG A O 1
ATOM 577 N N . ARG A 1 73 ? 5.291 15.093 -10.702 1.00 85.50 73 ARG A N 1
ATOM 578 C CA . ARG A 1 73 ? 4.589 13.906 -10.196 1.00 85.50 73 ARG A CA 1
ATOM 579 C C . ARG A 1 73 ? 3.092 14.110 -10.157 1.00 85.50 73 ARG A C 1
ATOM 581 O O . ARG A 1 73 ? 2.616 15.173 -9.772 1.00 85.50 73 ARG A O 1
ATOM 588 N N . GLU A 1 74 ? 2.379 13.062 -10.524 1.00 91.00 74 GLU A N 1
ATOM 589 C CA . GLU A 1 74 ? 0.933 12.963 -10.399 1.00 91.00 74 GLU A CA 1
ATO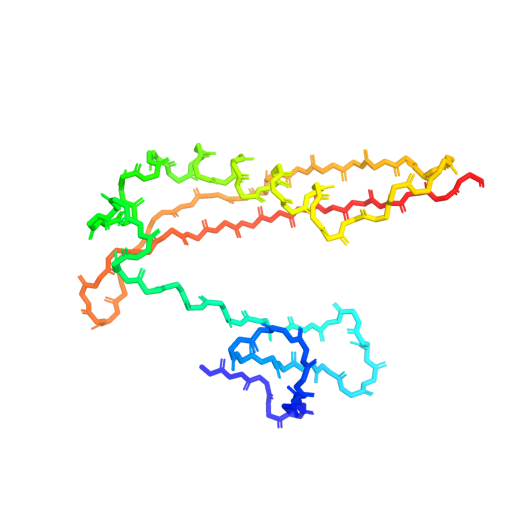M 590 C C . GLU A 1 74 ? 0.631 11.724 -9.563 1.00 91.00 74 GLU A C 1
ATOM 592 O O . GLU A 1 74 ? 1.232 10.671 -9.773 1.00 91.00 74 GLU A O 1
ATOM 597 N N . SER A 1 75 ? -0.279 11.848 -8.603 1.00 92.38 75 SER A N 1
ATOM 598 C CA . SER A 1 75 ? -0.681 10.730 -7.757 1.00 92.38 75 SER A CA 1
ATOM 599 C C . SER A 1 75 ? -2.177 10.746 -7.502 1.00 92.38 75 SER A C 1
ATOM 601 O O . SER A 1 75 ? -2.739 11.809 -7.235 1.00 92.38 75 SER A O 1
ATOM 603 N N . SER A 1 76 ? -2.802 9.576 -7.510 1.00 95.12 76 SER A N 1
ATOM 604 C CA . SER A 1 76 ? -4.214 9.403 -7.182 1.00 95.12 76 SER A CA 1
ATOM 605 C C . SER A 1 76 ? -4.434 8.155 -6.334 1.00 95.12 76 SER A C 1
ATOM 607 O O . SER A 1 76 ? -3.745 7.149 -6.486 1.00 95.12 76 SER A O 1
ATOM 609 N N . ILE A 1 77 ? -5.413 8.223 -5.435 1.00 97.06 77 ILE A N 1
ATOM 610 C CA . ILE A 1 77 ? -5.950 7.044 -4.751 1.00 97.06 77 ILE A CA 1
ATOM 611 C C . ILE A 1 77 ? -7.004 6.451 -5.685 1.00 97.06 77 ILE A C 1
ATOM 613 O O . ILE A 1 77 ? -7.950 7.148 -6.051 1.00 97.06 77 ILE A O 1
ATOM 617 N N . LEU A 1 78 ? -6.820 5.199 -6.096 1.00 97.56 78 LEU A N 1
ATOM 618 C CA . LEU A 1 78 ? -7.758 4.478 -6.958 1.00 97.56 78 LEU A CA 1
ATOM 619 C C . LEU A 1 78 ? -8.874 3.838 -6.133 1.00 97.56 78 LEU A C 1
ATOM 621 O O . LEU A 1 78 ? -10.045 3.924 -6.496 1.00 97.56 78 LEU A O 1
ATOM 625 N N . SER A 1 79 ? -8.515 3.237 -4.998 1.00 97.69 79 SER A N 1
ATOM 626 C CA . SER A 1 79 ? -9.463 2.617 -4.081 1.00 97.69 79 SER A CA 1
ATOM 627 C C . SER A 1 79 ? -8.974 2.699 -2.633 1.00 97.69 79 SER A C 1
ATOM 629 O O . SER A 1 79 ? -7.776 2.761 -2.349 1.00 97.69 79 SER A O 1
ATOM 631 N N . SER A 1 80 ? -9.923 2.756 -1.698 1.00 97.81 80 SER A N 1
ATOM 632 C CA . SER A 1 80 ? -9.661 2.603 -0.266 1.00 97.81 80 SER A CA 1
ATOM 633 C C . SER A 1 80 ? -10.857 1.923 0.388 1.00 97.81 80 SER A C 1
ATOM 635 O O . SER A 1 80 ? -11.998 2.358 0.219 1.00 97.81 80 SER A O 1
ATOM 637 N N . SER A 1 81 ? -10.606 0.833 1.099 1.00 97.62 81 SER A N 1
ATOM 638 C CA . SER A 1 81 ? -11.636 0.016 1.732 1.00 97.62 81 SER A CA 1
ATOM 639 C C . SER A 1 81 ? -11.127 -0.574 3.040 1.00 97.62 81 SER A C 1
ATOM 641 O O . SER A 1 81 ? -9.931 -0.555 3.337 1.00 97.62 81 SER A O 1
ATOM 643 N N . SER A 1 82 ? -12.051 -1.093 3.838 1.00 97.44 82 SER A N 1
ATOM 644 C CA . SER A 1 82 ? -11.739 -1.926 4.988 1.00 97.44 82 SER A CA 1
ATOM 645 C C . SER A 1 82 ? -12.280 -3.335 4.766 1.00 97.44 82 SER A C 1
ATOM 647 O O . SER A 1 82 ? -13.308 -3.524 4.112 1.00 97.44 82 SER A O 1
ATOM 649 N N . ARG A 1 83 ? -11.581 -4.338 5.294 1.00 96.44 83 ARG A N 1
ATOM 650 C CA . ARG A 1 83 ? -12.056 -5.724 5.321 1.00 96.44 83 ARG A CA 1
ATOM 651 C C . ARG A 1 83 ? -11.611 -6.423 6.593 1.00 96.44 83 ARG A C 1
ATOM 653 O O . ARG A 1 83 ? -10.512 -6.170 7.079 1.00 96.44 83 ARG A O 1
ATOM 660 N N . VAL A 1 84 ? -12.432 -7.338 7.088 1.00 97.19 84 VAL A N 1
ATOM 661 C CA . VAL A 1 84 ? -12.009 -8.297 8.112 1.00 97.19 84 VAL A CA 1
ATOM 662 C C . VAL A 1 84 ? -11.404 -9.502 7.394 1.00 97.19 84 VAL A C 1
ATOM 664 O O . VAL A 1 84 ? -12.006 -10.012 6.448 1.00 97.19 84 VAL A O 1
ATOM 667 N N . ALA A 1 85 ? -10.188 -9.897 7.764 1.00 94.25 85 ALA A N 1
ATOM 668 C CA . ALA A 1 85 ? -9.517 -11.059 7.184 1.00 94.25 85 ALA A CA 1
ATOM 669 C C . ALA A 1 85 ? -9.818 -12.342 7.982 1.00 94.25 85 ALA A C 1
ATOM 671 O O . ALA A 1 85 ? -10.497 -12.307 9.007 1.00 94.25 85 ALA A O 1
ATOM 672 N N . ASP A 1 86 ? -9.307 -13.480 7.507 1.00 95.12 86 ASP A N 1
ATOM 673 C CA . ASP A 1 86 ? -9.569 -14.808 8.089 1.00 95.12 86 ASP A CA 1
ATOM 674 C C . ASP A 1 86 ? -9.043 -14.959 9.529 1.00 95.12 86 ASP A C 1
ATOM 676 O O . ASP A 1 86 ? -9.449 -15.859 10.259 1.00 95.12 86 ASP A O 1
ATOM 680 N N . ASP A 1 87 ? -8.153 -14.062 9.954 1.00 94.81 87 ASP A N 1
ATOM 681 C CA . ASP A 1 87 ? -7.637 -13.965 11.320 1.00 94.81 87 ASP A CA 1
ATOM 682 C C . ASP A 1 87 ? -8.541 -13.146 12.263 1.00 94.81 87 ASP A C 1
ATOM 684 O O . ASP A 1 87 ? -8.191 -12.923 13.425 1.00 94.81 87 ASP A O 1
ATOM 688 N N . GLY A 1 88 ? -9.690 -12.675 11.770 1.00 96.56 88 GLY A N 1
ATOM 689 C CA . GLY A 1 88 ? -10.647 -11.860 12.511 1.00 96.56 88 GLY A CA 1
ATOM 690 C C . GLY A 1 88 ? -10.217 -10.406 12.713 1.00 96.56 88 GLY A C 1
ATOM 691 O O . GLY A 1 88 ? -10.909 -9.669 13.417 1.00 96.56 88 GLY A O 1
ATOM 692 N N . ARG A 1 89 ? -9.101 -9.960 12.122 1.00 95.25 89 ARG A N 1
ATOM 693 C CA . ARG A 1 89 ? -8.604 -8.585 12.269 1.00 95.25 89 ARG A CA 1
ATOM 694 C C . ARG A 1 89 ? -9.085 -7.695 11.132 1.00 95.25 89 ARG A C 1
ATOM 696 O O . ARG A 1 89 ? -9.242 -8.131 9.991 1.00 95.25 89 ARG A O 1
ATOM 703 N N . LEU A 1 90 ? -9.300 -6.420 11.453 1.00 96.56 90 LEU A N 1
ATOM 704 C CA . LEU A 1 90 ? -9.632 -5.391 10.476 1.00 96.56 90 LEU A CA 1
ATOM 705 C C . LEU A 1 90 ? -8.367 -4.903 9.765 1.00 96.56 90 LEU A C 1
ATOM 707 O O . LEU A 1 90 ? -7.391 -4.510 10.404 1.00 96.56 90 LEU A O 1
ATOM 711 N N . TYR A 1 91 ? -8.426 -4.865 8.441 1.00 96.94 91 TYR A N 1
ATOM 712 C CA . TYR A 1 91 ? -7.386 -4.343 7.569 1.00 96.94 91 TYR A CA 1
ATOM 713 C C . TYR A 1 91 ? -7.935 -3.220 6.711 1.00 96.94 91 TYR A C 1
ATOM 715 O O . TYR A 1 91 ? -9.055 -3.305 6.204 1.00 96.94 91 TYR A O 1
ATOM 723 N N . TYR A 1 92 ? -7.111 -2.203 6.485 1.00 97.50 92 TYR A N 1
ATOM 724 C CA . TYR A 1 92 ? -7.345 -1.239 5.420 1.00 97.50 92 TYR A CA 1
ATOM 725 C C . TYR A 1 92 ? -6.594 -1.662 4.169 1.00 97.50 92 TYR A C 1
ATOM 727 O O . TYR A 1 92 ? -5.430 -2.054 4.227 1.00 97.50 92 TYR A O 1
ATOM 735 N N . GLN A 1 93 ? -7.279 -1.585 3.036 1.00 96.69 93 GLN A N 1
ATOM 736 C CA . GLN A 1 93 ? -6.717 -1.830 1.719 1.00 96.69 93 GLN A CA 1
ATOM 737 C C . GLN A 1 93 ? -6.758 -0.527 0.942 1.00 96.69 93 GLN A C 1
ATOM 739 O O . GLN A 1 93 ? -7.794 0.133 0.876 1.00 96.69 93 GLN A O 1
ATOM 744 N N . VAL A 1 94 ? -5.613 -0.147 0.391 1.00 96.50 94 VAL A N 1
ATOM 745 C CA . VAL A 1 94 ? -5.444 1.110 -0.328 1.00 96.50 94 VAL A CA 1
ATOM 746 C C . VAL A 1 94 ? -4.710 0.820 -1.621 1.00 96.50 94 VAL A C 1
ATOM 748 O O . VAL A 1 94 ? -3.670 0.165 -1.616 1.00 96.50 94 VAL A O 1
ATOM 751 N N . GLU A 1 95 ? -5.241 1.345 -2.715 1.00 96.50 95 GLU A N 1
ATOM 752 C CA . GLU A 1 95 ? -4.629 1.276 -4.032 1.00 96.50 95 GLU A CA 1
ATOM 753 C C . GLU A 1 95 ? -4.327 2.690 -4.520 1.00 96.50 95 GLU A C 1
ATOM 755 O O . GLU A 1 95 ? -5.190 3.574 -4.492 1.00 96.50 95 GLU A O 1
ATOM 760 N N . VAL A 1 96 ? -3.095 2.911 -4.972 1.00 95.00 96 VAL A N 1
ATOM 761 C CA . VAL A 1 96 ? -2.624 4.215 -5.440 1.00 95.00 96 VAL A CA 1
ATOM 762 C C . VAL A 1 96 ? -1.967 4.092 -6.805 1.00 95.00 96 VAL A C 1
ATOM 764 O O . VAL A 1 96 ? -1.302 3.106 -7.109 1.00 95.00 96 VAL A O 1
ATOM 767 N N . ASN A 1 97 ? -2.119 5.129 -7.621 1.00 94.19 97 ASN A N 1
ATOM 768 C CA . ASN A 1 97 ? -1.381 5.298 -8.860 1.00 94.19 97 ASN A CA 1
ATOM 769 C C . ASN A 1 97 ? -0.448 6.496 -8.723 1.00 94.19 97 ASN A C 1
ATOM 771 O O . ASN A 1 97 ? -0.888 7.574 -8.328 1.00 94.19 97 ASN A O 1
ATOM 775 N N . ILE A 1 98 ? 0.830 6.315 -9.047 1.00 92.31 98 ILE A N 1
ATOM 776 C CA . ILE A 1 98 ? 1.836 7.376 -8.991 1.00 92.31 98 ILE A CA 1
ATOM 777 C C . ILE A 1 98 ? 2.584 7.385 -10.318 1.00 92.31 98 ILE A C 1
ATOM 779 O O . ILE A 1 98 ? 3.089 6.357 -10.765 1.00 92.31 98 ILE A O 1
ATOM 783 N N . LYS A 1 99 ? 2.668 8.558 -10.941 1.00 91.31 99 LYS A N 1
ATOM 784 C CA . LYS A 1 99 ? 3.365 8.789 -12.207 1.00 91.31 99 LYS A CA 1
ATOM 785 C C . LYS A 1 99 ? 4.433 9.847 -11.998 1.00 91.31 99 LYS A C 1
ATOM 787 O O . LYS A 1 99 ? 4.163 10.891 -11.406 1.00 91.31 99 LYS A O 1
ATOM 792 N N . SER A 1 100 ? 5.638 9.580 -12.489 1.00 87.81 100 SER A N 1
ATOM 793 C CA . SER A 1 100 ? 6.745 10.539 -12.489 1.00 87.81 100 SER A CA 1
ATOM 794 C C . SER A 1 100 ? 7.145 10.854 -13.922 1.00 87.81 100 SER A C 1
ATOM 796 O O . SER A 1 100 ? 7.305 9.947 -14.733 1.00 87.81 100 SER A O 1
ATOM 798 N N . TYR A 1 101 ? 7.331 12.135 -14.212 1.00 87.31 101 TYR A N 1
ATOM 799 C CA . TYR A 1 101 ? 7.746 12.635 -15.514 1.00 87.31 101 TYR A CA 1
ATOM 800 C C . TYR A 1 101 ? 9.035 13.428 -15.320 1.00 87.31 101 TYR A C 1
ATOM 802 O O . TYR A 1 101 ? 9.050 14.405 -14.568 1.00 87.31 101 TYR A O 1
ATOM 810 N N . ALA A 1 102 ? 10.117 12.981 -15.953 1.00 85.00 102 ALA A N 1
ATOM 811 C CA . ALA A 1 102 ? 11.320 13.787 -16.091 1.00 85.00 102 ALA A CA 1
ATOM 812 C C . ALA A 1 102 ? 11.125 14.732 -17.280 1.00 85.00 102 ALA A C 1
ATOM 814 O O . ALA A 1 102 ? 10.710 14.278 -18.348 1.00 85.00 102 ALA A O 1
ATOM 815 N N . ASN A 1 103 ? 11.387 16.019 -17.066 1.00 65.00 103 ASN A N 1
ATOM 816 C CA . ASN A 1 103 ? 11.517 16.987 -18.153 1.00 65.00 103 ASN A CA 1
ATOM 817 C C . ASN A 1 103 ? 12.904 16.915 -18.791 1.00 65.00 103 ASN A C 1
ATOM 819 O O . ASN A 1 103 ? 13.876 16.632 -18.048 1.00 65.00 103 ASN A O 1
#

InterPro domains:
  IPR002683 PsbP, C-terminal [PF01789] (1-101)
  IPR016123 Mog1/PsbP, alpha/beta/alpha sandwich [SSF55724] (2-101)

Radius of gyration: 15.89 Å; chains: 1; bounding box: 32×38×40 Å

Foldseek 3Di:
DDDPQWDWDPPPPAPTKTAHPPDRVRIDGDHDDDPVVDPDPAPCVCPAQVSVQVVVVVCCCVPVDDPDPQKDKDKDWPDWDWDQDPVRGIDIDTDMDMDIDHD

Secondary structure (DSSP, 8-state):
---TTPEEPSSSSSSEEEE-SS-TT-EEEE----GGG-S-SSGGGG-SHHHHHHHHHHHHHHHTS---TTEEEEEEEEEEEEEE-TTS-EEEEEEEEEEEEE-